Protein AF-S7MNP5-F1 (afdb_monomer_lite)

Structure (mmCIF, N/CA/C/O backbone):
data_AF-S7MNP5-F1
#
_entry.id   AF-S7MNP5-F1
#
loop_
_atom_site.group_PDB
_atom_site.id
_atom_site.type_symbol
_atom_site.label_atom_id
_atom_site.label_alt_id
_atom_site.label_comp_id
_atom_site.label_asym_id
_atom_site.label_entity_id
_atom_site.label_seq_id
_atom_site.pdbx_PDB_ins_code
_atom_site.Cartn_x
_atom_site.Cartn_y
_atom_site.Cartn_z
_atom_site.occupancy
_atom_site.B_iso_or_equiv
_atom_site.auth_seq_id
_atom_site.auth_comp_id
_atom_site.auth_asym_id
_atom_site.auth_atom_id
_atom_site.pdbx_PDB_model_num
ATOM 1 N N . MET A 1 1 ? -26.711 28.016 53.335 1.00 65.31 1 MET A N 1
ATOM 2 C CA . MET A 1 1 ? -25.708 26.925 53.404 1.00 65.31 1 MET A CA 1
ATOM 3 C C . MET A 1 1 ? -26.163 25.600 52.762 1.00 65.31 1 MET A C 1
ATOM 5 O O . MET A 1 1 ? -25.432 24.627 52.851 1.00 65.31 1 MET A O 1
ATOM 9 N N . ALA A 1 2 ? -27.302 25.543 52.051 1.00 66.25 2 ALA A N 1
ATOM 10 C CA . ALA A 1 2 ? -27.794 24.305 51.418 1.00 66.25 2 ALA A CA 1
ATOM 11 C C . ALA A 1 2 ? -27.414 24.142 49.927 1.00 66.25 2 ALA A C 1
ATOM 13 O O . ALA A 1 2 ? -27.621 23.081 49.350 1.00 66.25 2 ALA A O 1
ATOM 14 N N . LEU A 1 3 ? -26.839 25.176 49.298 1.00 70.88 3 LEU A N 1
ATOM 15 C CA . LEU A 1 3 ? -26.526 25.177 47.862 1.00 70.88 3 LEU A CA 1
ATOM 16 C C . LEU A 1 3 ? -25.393 24.199 47.507 1.00 70.88 3 LEU A C 1
ATOM 18 O O . LEU A 1 3 ? -25.454 23.498 46.504 1.00 70.88 3 LEU A O 1
ATOM 22 N N . PHE A 1 4 ? -24.370 24.135 48.360 1.00 73.25 4 PHE A N 1
ATOM 23 C CA . PHE A 1 4 ? -23.199 23.283 48.166 1.00 73.25 4 PHE A CA 1
ATOM 24 C C . PHE A 1 4 ? -23.525 21.780 48.251 1.00 73.25 4 PHE A C 1
ATOM 26 O O . PHE A 1 4 ? -23.169 21.052 47.325 1.00 73.25 4 PHE A O 1
ATOM 33 N N . PRO A 1 5 ? -24.260 21.289 49.274 1.00 76.81 5 PRO A N 1
ATOM 34 C CA . PRO A 1 5 ? -24.683 19.891 49.289 1.00 76.81 5 PRO A CA 1
ATOM 35 C C . PRO A 1 5 ? -25.654 19.562 48.146 1.00 76.81 5 PRO A C 1
ATOM 37 O O . PRO A 1 5 ? -25.537 18.492 47.558 1.00 76.81 5 PRO A O 1
ATOM 40 N N . ALA A 1 6 ? -26.547 20.481 47.756 1.00 78.56 6 ALA A N 1
ATOM 41 C CA . ALA A 1 6 ? -27.442 20.269 46.614 1.00 78.56 6 ALA A CA 1
ATOM 42 C C . ALA A 1 6 ? -26.682 20.106 45.281 1.00 78.56 6 ALA A C 1
ATOM 44 O O . ALA A 1 6 ? -27.023 19.236 44.481 1.00 78.56 6 ALA A O 1
ATOM 45 N N . LEU A 1 7 ? -25.616 20.885 45.064 1.00 78.62 7 LEU A N 1
ATOM 46 C CA . LEU A 1 7 ? -24.741 20.756 43.893 1.00 78.62 7 LEU A CA 1
ATOM 47 C C . LEU A 1 7 ? -23.966 19.429 43.881 1.00 78.62 7 LEU A C 1
ATOM 49 O O . LEU A 1 7 ? -23.827 18.819 42.822 1.00 78.62 7 LEU A O 1
ATOM 53 N N . LEU A 1 8 ? -23.506 18.950 45.042 1.00 78.50 8 LEU A N 1
ATOM 54 C CA . LEU A 1 8 ? -22.832 17.650 45.154 1.00 78.50 8 LEU A CA 1
ATOM 55 C C . LEU A 1 8 ? -23.780 16.483 44.848 1.00 78.50 8 LEU A C 1
ATOM 57 O O . LEU A 1 8 ? -23.402 15.564 44.122 1.00 78.50 8 LEU A O 1
ATOM 61 N N . PHE A 1 9 ? -25.022 16.540 45.338 1.00 79.38 9 PHE A N 1
ATOM 62 C CA . PHE A 1 9 ? -26.048 15.549 45.005 1.00 79.38 9 PHE A CA 1
ATOM 63 C C . PHE A 1 9 ? -26.391 15.560 43.513 1.00 79.38 9 PHE A C 1
ATOM 65 O O . PHE A 1 9 ? -26.474 14.499 42.899 1.00 79.38 9 PHE A O 1
ATOM 72 N N . LEU A 1 10 ? -26.522 16.742 42.904 1.00 77.38 10 LEU A N 1
ATOM 73 C CA . LEU A 1 10 ? -26.792 16.865 41.472 1.00 77.38 10 LEU A CA 1
ATOM 74 C C . LEU A 1 10 ? -25.651 16.276 40.625 1.00 77.38 10 LEU A C 1
ATOM 76 O O . LEU A 1 10 ? -25.909 15.539 39.677 1.00 77.38 10 LEU A O 1
ATOM 80 N N . ALA A 1 11 ? -24.392 16.532 40.993 1.00 76.50 11 ALA A N 1
ATOM 81 C CA . ALA A 1 11 ? -23.234 15.956 40.311 1.00 76.50 11 ALA A CA 1
ATOM 82 C C . ALA A 1 11 ? -23.189 14.422 40.440 1.00 76.50 11 ALA A C 1
ATOM 84 O O . ALA A 1 11 ? -22.979 13.734 39.443 1.00 76.50 11 ALA A O 1
ATOM 85 N N . ALA A 1 12 ? -23.448 13.877 41.633 1.00 77.56 12 ALA A N 1
ATOM 86 C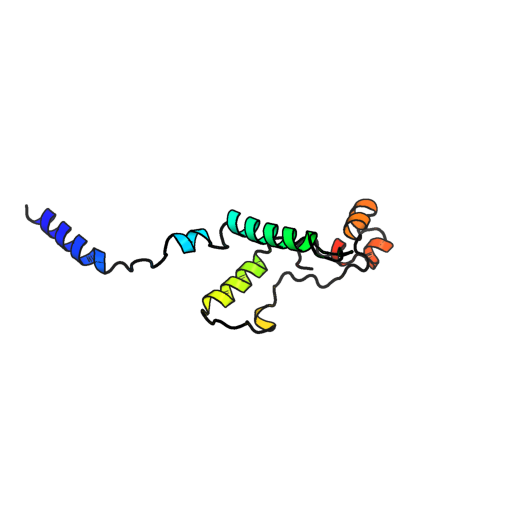 CA . ALA A 1 12 ? -23.487 12.431 41.869 1.00 77.56 12 ALA A CA 1
ATOM 87 C C . ALA A 1 12 ? -24.604 11.725 41.084 1.00 77.56 12 ALA A C 1
ATOM 89 O O . ALA A 1 12 ? -24.404 10.611 40.606 1.00 77.56 12 ALA A O 1
ATOM 90 N N . VAL A 1 13 ? -25.755 12.384 40.911 1.00 79.12 13 VAL A N 1
ATOM 91 C CA . VAL A 1 13 ? -26.878 11.867 40.115 1.00 79.12 13 VAL A CA 1
ATOM 92 C C . VAL A 1 13 ? -26.595 11.953 38.615 1.00 79.12 13 VAL A C 1
ATOM 94 O O . VAL A 1 13 ? -27.013 11.064 37.887 1.00 79.12 13 VAL A O 1
ATOM 97 N N . LEU A 1 14 ? -25.862 12.968 38.143 1.00 71.25 14 LEU A N 1
ATOM 98 C CA . LEU A 1 14 ? -25.521 13.129 36.723 1.00 71.25 14 LEU A CA 1
ATOM 99 C C . LEU A 1 14 ? -24.350 12.241 36.265 1.00 71.25 14 LEU A C 1
ATOM 101 O O . LEU A 1 14 ? -24.330 11.823 35.109 1.00 71.25 14 LEU A O 1
ATOM 105 N N . LEU A 1 15 ? -23.405 11.908 37.153 1.00 64.12 15 LEU A N 1
ATOM 106 C CA . LEU A 1 15 ? -22.251 11.041 36.864 1.00 64.12 15 LEU A CA 1
ATOM 107 C C . LEU A 1 15 ? -22.591 9.685 36.191 1.00 64.12 15 LEU A C 1
ATOM 109 O O . LEU A 1 15 ? -21.908 9.335 35.228 1.00 64.12 15 LEU A O 1
ATOM 113 N N . PRO A 1 16 ? -23.622 8.925 36.614 1.00 64.75 16 PRO A N 1
ATOM 114 C CA . PRO A 1 16 ? -23.996 7.660 35.970 1.00 64.75 16 PRO A CA 1
ATOM 115 C C . PRO A 1 16 ? -24.732 7.809 34.627 1.00 64.75 16 PRO A C 1
ATOM 117 O O . PRO A 1 16 ? -24.870 6.817 33.915 1.00 64.75 16 PRO A O 1
ATOM 120 N N . PHE A 1 17 ? -25.196 9.011 34.254 1.00 64.12 17 PHE A N 1
ATOM 121 C CA . PHE A 1 17 ? -25.810 9.262 32.940 1.00 64.12 17 PHE A CA 1
ATOM 122 C C . PHE A 1 17 ? -24.792 9.644 31.863 1.00 64.12 17 PHE A C 1
ATOM 124 O O . PHE A 1 17 ? -25.147 9.706 30.684 1.00 64.12 17 PHE A O 1
ATOM 131 N N . PHE A 1 18 ? -23.527 9.875 32.228 1.00 62.59 18 PHE A N 1
ATOM 132 C CA . PHE A 1 18 ? -22.479 9.964 31.224 1.00 62.59 18 PHE A CA 1
ATOM 133 C C . PHE A 1 18 ? -22.234 8.560 30.671 1.00 62.59 18 PHE A C 1
ATOM 135 O O . PHE A 1 18 ? -21.916 7.653 31.444 1.00 62.59 18 PHE A O 1
ATOM 142 N N . PRO A 1 19 ? -22.365 8.347 29.351 1.00 58.44 19 PRO A N 1
ATOM 143 C CA . PRO A 1 19 ? -21.998 7.074 28.766 1.00 58.44 19 PRO A CA 1
ATOM 144 C C . PRO A 1 19 ? -20.532 6.823 29.114 1.00 58.44 19 PRO A C 1
ATOM 146 O O . PRO A 1 19 ? -19.652 7.586 28.709 1.00 58.44 19 PRO A O 1
ATOM 149 N N . ALA A 1 20 ? -20.268 5.771 29.893 1.00 55.06 20 ALA A N 1
ATOM 150 C CA . ALA A 1 20 ? -18.920 5.262 30.057 1.00 55.06 20 ALA A CA 1
ATOM 151 C C . ALA A 1 20 ? -18.417 4.955 28.646 1.00 55.06 20 ALA A C 1
ATOM 153 O O . ALA A 1 20 ? -18.894 4.028 27.989 1.00 55.06 20 ALA A O 1
ATOM 154 N N . ASN A 1 21 ? -17.522 5.799 28.140 1.00 59.41 21 ASN A N 1
ATOM 155 C CA . ASN A 1 21 ? -16.951 5.623 26.823 1.00 59.41 21 ASN A CA 1
ATOM 156 C C . ASN A 1 21 ? -16.173 4.301 26.883 1.00 59.41 21 ASN A C 1
ATOM 158 O O . ASN A 1 21 ? -15.116 4.231 27.505 1.00 59.41 21 ASN A O 1
ATOM 162 N N . GLY A 1 22 ? -16.735 3.226 26.322 1.00 55.97 22 GLY A N 1
ATOM 163 C CA . GLY A 1 22 ? -16.240 1.845 26.427 1.00 55.97 22 GLY A CA 1
ATOM 164 C C . GLY A 1 22 ? -14.888 1.594 25.745 1.00 55.97 22 GLY A C 1
ATOM 165 O O . GLY A 1 22 ? -14.557 0.458 25.405 1.00 55.97 22 GLY A O 1
ATOM 166 N N . GLN A 1 23 ? -14.101 2.645 25.514 1.00 55.12 23 GLN A N 1
ATOM 167 C CA . GLN A 1 23 ? -12.741 2.586 25.011 1.00 55.12 23 GLN A CA 1
ATOM 168 C C . GLN A 1 23 ? -11.830 2.012 26.091 1.00 55.12 23 GLN A C 1
ATOM 170 O O . GLN A 1 23 ? -11.209 2.722 26.878 1.00 55.12 23 GLN A O 1
ATOM 175 N N . LYS A 1 24 ? -11.715 0.683 26.095 1.00 59.22 24 LYS A N 1
ATOM 176 C CA . LYS A 1 24 ? -10.604 0.005 26.759 1.00 59.22 24 LYS A CA 1
ATOM 177 C C . LYS A 1 24 ? -9.294 0.639 26.251 1.00 59.22 24 LYS A C 1
ATOM 179 O O . LYS A 1 24 ? -9.049 0.589 25.042 1.00 59.22 24 LYS A O 1
ATOM 184 N N . PRO A 1 25 ? -8.442 1.201 27.127 1.00 64.31 25 PRO A N 1
ATOM 185 C CA . PRO A 1 25 ? -7.262 1.974 26.723 1.00 64.31 25 PRO A CA 1
ATOM 186 C C . PRO A 1 25 ? -6.297 1.190 25.816 1.00 64.31 25 PRO A C 1
ATOM 188 O O . PRO A 1 25 ? -5.666 1.771 24.935 1.00 64.31 25 PRO A O 1
ATOM 191 N N . GLY A 1 26 ? -6.259 -0.143 25.941 1.00 74.75 26 GLY A N 1
ATOM 192 C CA . GLY A 1 26 ? -5.477 -1.013 25.056 1.00 74.75 26 GLY A CA 1
ATOM 193 C C . GLY A 1 26 ? -5.920 -0.994 23.585 1.00 74.75 26 GLY A C 1
ATOM 194 O O . GLY A 1 26 ? -5.077 -1.058 22.697 1.00 74.75 26 GLY A O 1
ATOM 195 N N . PHE A 1 27 ? -7.217 -0.841 23.294 1.00 79.19 27 PHE A N 1
ATOM 196 C CA . PHE A 1 27 ? -7.701 -0.779 21.907 1.00 79.19 27 PHE A CA 1
ATOM 197 C C . PHE A 1 27 ? -7.397 0.566 21.249 1.00 79.19 27 PHE A C 1
ATOM 199 O O . PHE A 1 27 ? -7.066 0.607 20.066 1.00 79.19 27 PHE A O 1
ATOM 206 N N . ALA A 1 28 ? -7.445 1.661 22.013 1.00 84.75 28 ALA A N 1
ATOM 207 C CA . ALA A 1 28 ? -7.060 2.979 21.514 1.00 84.75 28 ALA A CA 1
ATOM 208 C C . ALA A 1 28 ? -5.572 3.024 21.124 1.00 84.75 28 ALA A C 1
ATOM 210 O O . ALA A 1 28 ? -5.204 3.669 20.141 1.00 84.75 28 ALA A O 1
ATOM 211 N N . ALA A 1 29 ? -4.718 2.289 21.847 1.00 90.50 29 ALA A N 1
ATOM 212 C CA . ALA A 1 29 ? -3.300 2.192 21.523 1.00 90.50 29 ALA A CA 1
ATOM 213 C C . ALA A 1 29 ? -3.044 1.557 20.144 1.00 90.50 29 ALA A C 1
ATOM 215 O O . ALA A 1 29 ? -2.141 2.012 19.446 1.00 90.50 29 ALA A O 1
ATOM 216 N N . MET A 1 30 ? -3.872 0.586 19.741 1.00 91.44 30 MET A N 1
ATOM 217 C CA . MET A 1 30 ? -3.800 -0.132 18.457 1.00 91.44 30 MET A CA 1
ATOM 218 C C . MET A 1 30 ? -4.556 0.562 17.311 1.00 91.44 30 MET A C 1
ATOM 220 O O . MET A 1 30 ? -4.719 -0.010 16.233 1.00 91.44 30 MET A O 1
ATOM 224 N N . ALA A 1 31 ? -5.054 1.784 17.515 1.00 93.75 31 ALA A N 1
ATOM 225 C CA . ALA A 1 31 ? -5.810 2.489 16.490 1.00 93.75 31 ALA A CA 1
ATOM 226 C C . ALA A 1 31 ? -4.937 2.780 15.256 1.00 93.75 31 ALA A C 1
ATOM 228 O O . ALA A 1 31 ? -3.936 3.493 15.332 1.00 93.75 31 ALA A O 1
ATOM 229 N N . THR A 1 32 ? -5.373 2.313 14.086 1.00 95.69 32 THR A N 1
ATOM 230 C CA . THR A 1 32 ? -4.677 2.510 12.799 1.00 95.69 32 THR A CA 1
ATOM 231 C C . THR A 1 32 ? -4.689 3.962 12.305 1.00 95.69 32 THR A C 1
ATOM 233 O O . THR A 1 32 ? -4.049 4.290 11.307 1.00 95.69 32 THR A O 1
ATOM 236 N N . GLY A 1 33 ? -5.372 4.867 13.015 1.00 94.31 33 GLY A N 1
ATOM 237 C CA . GLY A 1 33 ? -5.241 6.315 12.835 1.00 94.31 33 GLY A CA 1
ATOM 238 C C . GLY A 1 33 ? -3.900 6.880 13.324 1.00 94.31 33 GLY A C 1
ATOM 239 O O . GLY A 1 33 ? -3.511 7.967 12.901 1.00 94.31 33 GLY A O 1
ATOM 240 N N . ARG A 1 34 ? -3.175 6.155 14.186 1.00 96.00 34 ARG A N 1
ATOM 241 C CA . ARG A 1 34 ? -1.879 6.576 14.733 1.00 96.00 34 ARG A CA 1
ATOM 242 C C . ARG A 1 34 ? -0.740 6.273 13.767 1.00 96.00 34 ARG A C 1
ATOM 244 O O . ARG A 1 34 ? -0.623 5.148 13.288 1.00 96.00 34 ARG A O 1
ATOM 251 N N . ARG A 1 35 ? 0.152 7.241 13.532 1.00 96.50 35 ARG A N 1
ATOM 252 C CA . ARG A 1 35 ? 1.284 7.080 12.596 1.00 96.50 35 ARG A CA 1
ATOM 253 C C . ARG A 1 35 ? 2.240 5.967 13.012 1.00 96.50 35 ARG A C 1
ATOM 255 O O . ARG A 1 35 ? 2.777 5.274 12.149 1.00 96.50 35 ARG A O 1
ATOM 262 N N . GLU A 1 36 ? 2.425 5.784 14.315 1.00 96.75 36 GLU A N 1
ATOM 263 C CA . GLU A 1 36 ? 3.246 4.704 14.871 1.00 96.75 36 GLU A CA 1
ATOM 264 C C . GLU A 1 36 ? 2.717 3.332 14.424 1.00 96.75 36 GLU A C 1
ATOM 266 O O . GLU A 1 36 ? 3.458 2.547 13.839 1.00 96.75 36 GLU A O 1
ATOM 271 N N . VAL A 1 37 ? 1.409 3.100 14.583 1.00 97.38 37 VAL A N 1
ATOM 272 C CA . VAL A 1 37 ? 0.734 1.850 14.195 1.00 97.38 37 VAL A CA 1
ATOM 273 C C . VAL A 1 37 ? 0.757 1.656 12.676 1.00 97.38 37 VAL A C 1
ATOM 275 O O . VAL A 1 37 ? 1.023 0.561 12.188 1.00 97.38 37 VAL A O 1
ATOM 278 N N . GLN A 1 38 ? 0.533 2.720 11.900 1.00 98.12 38 GLN A N 1
ATOM 279 C CA . GLN A 1 38 ? 0.626 2.671 10.432 1.00 98.12 38 GLN A CA 1
ATOM 280 C C . GLN A 1 38 ? 2.016 2.223 9.970 1.00 98.12 38 GLN A C 1
ATOM 282 O O . GLN A 1 38 ? 2.147 1.384 9.074 1.00 98.12 38 GLN A O 1
ATOM 287 N N . SER A 1 39 ? 3.052 2.775 10.604 1.00 97.62 39 SER A N 1
ATOM 288 C CA . SER A 1 39 ? 4.447 2.456 10.310 1.00 97.62 39 SER A CA 1
ATOM 289 C C . SER A 1 39 ? 4.778 1.024 10.710 1.00 97.62 39 SER A C 1
ATOM 291 O O . SER A 1 39 ? 5.395 0.308 9.929 1.00 97.62 39 SER A O 1
ATOM 293 N N . GLU A 1 40 ? 4.328 0.584 11.885 1.00 97.94 40 GLU A N 1
ATOM 294 C CA . GLU A 1 40 ? 4.494 -0.790 12.358 1.00 97.94 40 GLU A CA 1
ATOM 295 C C . GLU A 1 40 ? 3.889 -1.798 11.373 1.00 97.94 40 GLU A C 1
ATOM 297 O O . GLU A 1 40 ? 4.583 -2.713 10.925 1.00 97.94 40 GLU A O 1
ATOM 302 N N . ILE A 1 41 ? 2.641 -1.574 10.947 1.00 98.12 41 ILE A N 1
ATOM 303 C CA . ILE A 1 41 ? 1.949 -2.424 9.972 1.00 98.12 41 ILE A CA 1
ATOM 304 C C . ILE A 1 41 ? 2.759 -2.512 8.675 1.00 98.12 41 ILE A C 1
ATOM 306 O O . ILE A 1 41 ? 3.096 -3.610 8.230 1.00 98.12 41 ILE A O 1
ATOM 310 N N . VAL A 1 42 ? 3.095 -1.375 8.061 1.00 98.00 42 VAL A N 1
ATOM 311 C CA . VAL A 1 42 ? 3.805 -1.352 6.770 1.00 98.00 42 VAL A CA 1
ATOM 312 C C . VAL A 1 42 ? 5.200 -1.965 6.883 1.00 98.00 42 VAL A C 1
ATOM 314 O O . VAL A 1 42 ? 5.622 -2.705 5.991 1.00 98.00 42 VAL A O 1
ATOM 317 N N . ASN A 1 43 ? 5.918 -1.694 7.973 1.00 98.19 43 ASN A N 1
ATOM 318 C CA . ASN A 1 43 ? 7.249 -2.244 8.199 1.00 98.19 43 ASN A CA 1
ATOM 319 C C . ASN A 1 43 ? 7.196 -3.759 8.370 1.00 98.19 43 ASN A C 1
ATOM 321 O O . ASN A 1 43 ? 7.972 -4.452 7.714 1.00 98.19 43 ASN A O 1
ATOM 325 N N . LYS A 1 44 ? 6.242 -4.283 9.152 1.00 98.50 44 LYS A N 1
ATOM 326 C CA . LYS A 1 44 ? 6.090 -5.729 9.337 1.00 98.50 44 LYS A CA 1
ATOM 327 C C . LYS A 1 44 ? 5.746 -6.440 8.030 1.00 98.50 44 LYS A C 1
ATOM 329 O O . LYS A 1 44 ? 6.341 -7.468 7.715 1.00 98.50 44 LYS A O 1
ATOM 334 N N . HIS A 1 45 ? 4.854 -5.870 7.220 1.00 98.19 45 HIS A N 1
ATOM 335 C CA . HIS A 1 45 ? 4.550 -6.421 5.896 1.00 98.19 45 HIS A CA 1
ATOM 336 C C . HIS A 1 45 ? 5.789 -6.436 4.993 1.00 98.19 45 HIS A C 1
ATOM 338 O O . HIS A 1 45 ? 6.080 -7.446 4.356 1.00 98.19 45 HIS A O 1
ATOM 344 N N . ASN A 1 46 ? 6.549 -5.339 4.947 1.00 98.00 46 ASN A N 1
ATOM 345 C CA . ASN A 1 46 ? 7.766 -5.261 4.138 1.00 98.00 46 ASN A CA 1
ATOM 346 C C . ASN A 1 46 ? 8.883 -6.196 4.639 1.00 98.00 46 ASN A C 1
ATOM 348 O O . ASN A 1 46 ? 9.644 -6.711 3.822 1.00 98.00 46 ASN A O 1
ATOM 352 N N . GLU A 1 47 ? 8.973 -6.445 5.948 1.00 98.25 47 GLU A N 1
ATOM 353 C CA . GLU A 1 47 ? 9.887 -7.421 6.556 1.00 98.25 47 GLU A CA 1
ATOM 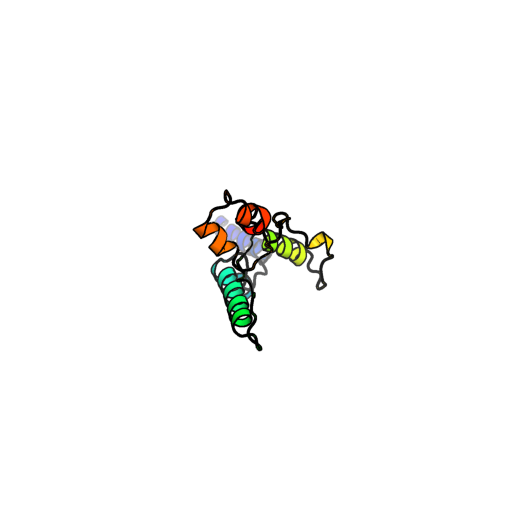354 C C . GLU A 1 47 ? 9.578 -8.854 6.105 1.00 98.25 47 GLU A C 1
ATOM 356 O O . GLU A 1 47 ? 10.490 -9.598 5.759 1.00 98.25 47 GLU A O 1
ATOM 361 N N . VAL A 1 48 ? 8.300 -9.230 6.045 1.00 98.12 48 VAL A N 1
ATOM 362 C CA . VAL A 1 48 ? 7.897 -10.543 5.519 1.00 98.12 48 VAL A CA 1
ATOM 363 C C . VAL A 1 48 ? 8.115 -10.611 4.005 1.00 98.12 48 VAL A C 1
ATOM 365 O O . VAL A 1 48 ? 8.651 -11.586 3.490 1.00 98.12 48 VAL A O 1
ATOM 368 N N . ARG A 1 49 ? 7.768 -9.550 3.266 1.00 97.62 49 ARG A N 1
ATOM 369 C CA . ARG A 1 49 ? 7.942 -9.499 1.802 1.00 97.62 49 ARG A CA 1
ATOM 370 C C . ARG A 1 49 ? 9.400 -9.642 1.365 1.00 97.62 49 ARG A C 1
ATOM 372 O O . ARG A 1 49 ? 9.651 -10.237 0.322 1.00 97.62 49 ARG A O 1
ATOM 379 N N . ARG A 1 50 ? 10.356 -9.112 2.137 1.00 97.25 50 ARG A N 1
ATOM 380 C CA . ARG A 1 50 ? 11.797 -9.234 1.838 1.00 97.25 50 ARG A CA 1
ATOM 381 C C . ARG A 1 50 ? 12.400 -10.586 2.232 1.00 97.25 50 ARG A C 1
ATOM 383 O O . ARG A 1 50 ? 13.518 -10.857 1.812 1.00 97.25 50 ARG A O 1
ATOM 390 N N . SER A 1 51 ? 11.717 -11.385 3.053 1.00 97.38 51 SER A N 1
ATOM 391 C CA . SER A 1 51 ? 12.229 -12.653 3.596 1.00 97.38 51 SER A CA 1
ATOM 392 C C . SER A 1 51 ? 11.577 -13.894 2.982 1.00 97.38 51 SER A C 1
ATOM 394 O O . SER A 1 51 ? 11.803 -15.007 3.452 1.00 97.38 51 SER A O 1
ATOM 396 N N . VAL A 1 52 ? 10.783 -13.722 1.920 1.00 97.94 52 VAL A N 1
ATOM 397 C CA . VAL A 1 52 ? 10.163 -14.836 1.193 1.00 97.94 52 VAL A CA 1
ATOM 398 C C . VAL A 1 52 ? 11.213 -15.789 0.611 1.00 97.94 52 VAL A C 1
ATOM 400 O O . VAL A 1 52 ? 12.281 -15.363 0.166 1.00 97.94 52 VAL A O 1
ATOM 403 N N . SER A 1 53 ? 10.884 -17.083 0.590 1.00 96.69 53 SER A N 1
ATOM 404 C CA . SER A 1 53 ? 11.708 -18.139 -0.002 1.00 96.69 53 SER A CA 1
ATOM 405 C C . SER A 1 53 ? 10.880 -18.945 -1.014 1.00 96.69 53 SER A C 1
ATOM 407 O O . SER A 1 53 ? 9.809 -19.431 -0.641 1.00 96.69 53 SER A O 1
ATOM 409 N N . PRO A 1 54 ? 11.335 -19.091 -2.274 1.00 96.44 54 PRO A N 1
ATOM 410 C CA . PRO A 1 54 ? 12.565 -18.517 -2.835 1.00 96.44 54 PRO A CA 1
ATOM 411 C C . PRO A 1 54 ? 12.507 -16.976 -2.957 1.00 96.44 54 PRO A C 1
ATOM 413 O O . PRO A 1 54 ? 11.413 -16.405 -2.932 1.00 96.44 54 PRO A O 1
ATOM 416 N N . PRO A 1 55 ? 13.658 -16.284 -3.113 1.00 96.50 55 PRO A N 1
ATOM 417 C CA . PRO A 1 55 ? 13.680 -14.832 -3.269 1.00 96.50 55 PRO A CA 1
ATOM 418 C C . PRO A 1 55 ? 12.861 -14.370 -4.477 1.00 96.50 55 PRO A C 1
ATOM 420 O O . PRO A 1 55 ? 13.029 -14.856 -5.598 1.00 96.50 55 PRO A O 1
ATOM 423 N N . ALA A 1 56 ? 11.988 -13.390 -4.258 1.00 94.81 56 ALA A N 1
ATOM 424 C CA . ALA A 1 56 ? 11.181 -12.803 -5.317 1.00 94.81 56 ALA A CA 1
ATOM 425 C C . ALA A 1 56 ? 11.998 -11.817 -6.170 1.00 94.81 56 ALA A C 1
ATOM 427 O O . ALA A 1 56 ? 12.780 -11.026 -5.649 1.00 94.81 56 ALA A O 1
ATOM 428 N N . ARG A 1 57 ? 11.773 -11.822 -7.490 1.00 90.56 57 ARG A N 1
ATOM 429 C CA . ARG A 1 57 ? 12.485 -10.942 -8.439 1.00 90.56 57 ARG A CA 1
ATOM 430 C C . ARG A 1 57 ? 11.900 -9.529 -8.532 1.00 90.56 57 ARG A C 1
ATOM 432 O O . ARG A 1 57 ? 12.616 -8.598 -8.874 1.00 90.56 57 ARG A O 1
ATOM 439 N N . ASN A 1 58 ? 10.607 -9.368 -8.250 1.00 86.69 58 ASN A N 1
ATOM 440 C CA . ASN A 1 58 ? 9.845 -8.133 -8.477 1.00 86.69 58 ASN A CA 1
ATOM 441 C C . ASN A 1 58 ? 8.899 -7.790 -7.308 1.00 86.69 58 ASN A C 1
ATOM 443 O O . ASN A 1 58 ? 7.829 -7.216 -7.504 1.00 86.69 58 ASN A O 1
ATOM 447 N N . MET A 1 59 ? 9.272 -8.149 -6.076 1.00 91.00 59 MET A N 1
ATOM 448 C CA . MET A 1 59 ? 8.446 -7.863 -4.902 1.00 91.00 59 MET A CA 1
ATOM 449 C C . MET A 1 59 ? 8.432 -6.363 -4.587 1.00 91.00 59 MET A C 1
ATOM 451 O O . MET A 1 59 ? 9.421 -5.785 -4.143 1.00 91.00 59 MET A O 1
ATOM 455 N N . LEU A 1 60 ? 7.275 -5.737 -4.782 1.00 88.50 60 LEU A N 1
ATOM 456 C CA . LEU A 1 60 ? 7.071 -4.308 -4.555 1.00 88.50 60 LEU A CA 1
ATOM 457 C C . LEU A 1 60 ? 7.196 -3.916 -3.074 1.00 88.50 60 LEU A C 1
ATOM 459 O O . LEU A 1 60 ? 6.807 -4.677 -2.187 1.00 88.50 60 LEU A O 1
ATOM 463 N N . LYS A 1 61 ? 7.681 -2.708 -2.778 1.00 90.38 61 LYS A N 1
ATOM 464 C CA . LYS A 1 61 ? 7.687 -2.180 -1.404 1.00 90.38 61 LYS A CA 1
ATOM 465 C C . LYS A 1 61 ? 6.326 -1.561 -1.080 1.00 90.38 61 LYS A C 1
ATOM 467 O O . LYS A 1 61 ? 5.904 -0.628 -1.760 1.00 90.38 61 LYS A O 1
ATOM 472 N N . MET A 1 62 ? 5.668 -2.043 -0.028 1.00 93.75 62 MET A N 1
ATOM 473 C CA . MET A 1 62 ? 4.398 -1.489 0.447 1.00 93.75 62 MET A CA 1
ATOM 474 C C . MET A 1 62 ? 4.599 -0.122 1.103 1.00 93.75 62 MET A C 1
ATOM 476 O O . MET A 1 62 ? 5.621 0.132 1.746 1.00 93.75 62 MET A O 1
ATOM 480 N N . GLN A 1 63 ? 3.588 0.731 0.969 1.00 92.31 63 GLN A N 1
ATOM 481 C CA . GLN A 1 63 ? 3.477 2.029 1.630 1.00 92.31 63 GLN A CA 1
ATOM 482 C C . GLN A 1 63 ? 2.070 2.178 2.212 1.00 92.31 63 GLN A C 1
ATOM 484 O O . GLN A 1 63 ? 1.140 1.503 1.772 1.00 92.31 63 GLN A O 1
ATOM 489 N N . TRP A 1 64 ? 1.920 3.050 3.209 1.00 94.38 64 TRP A N 1
ATOM 490 C CA . TRP A 1 64 ? 0.608 3.349 3.771 1.00 94.38 64 TRP A CA 1
ATOM 491 C C . TRP A 1 64 ? -0.226 4.163 2.779 1.00 94.38 64 TRP A C 1
ATOM 493 O O . TRP A 1 64 ? 0.247 5.178 2.268 1.00 94.38 64 TRP A O 1
ATOM 503 N N . ASP A 1 65 ? -1.477 3.756 2.564 1.00 92.56 65 ASP A N 1
ATOM 504 C CA . ASP A 1 65 ? -2.439 4.499 1.754 1.00 92.56 65 ASP A CA 1
ATOM 505 C C . ASP A 1 65 ? -3.646 4.925 2.598 1.00 92.56 65 ASP A C 1
ATOM 507 O O . ASP A 1 65 ? -4.391 4.101 3.136 1.00 92.56 65 ASP A O 1
ATOM 511 N N . SER A 1 66 ? -3.855 6.237 2.719 1.00 92.19 66 SER A N 1
ATOM 512 C CA . SER A 1 66 ? -4.923 6.788 3.556 1.00 92.19 66 SER A CA 1
ATOM 513 C C . SER A 1 66 ? -6.324 6.551 2.986 1.00 92.19 66 SER A C 1
ATOM 515 O O . SER A 1 66 ? -7.281 6.453 3.756 1.00 92.19 66 SER A O 1
ATOM 517 N N . LYS A 1 67 ? -6.473 6.417 1.660 1.00 92.06 67 LYS A N 1
ATOM 518 C CA . LYS A 1 67 ? -7.769 6.149 1.020 1.00 92.06 67 LYS A CA 1
ATOM 519 C C . LYS A 1 67 ? -8.172 4.688 1.213 1.00 92.06 67 LYS A C 1
ATOM 521 O O . LYS A 1 67 ? -9.335 4.428 1.526 1.00 92.06 67 LYS A O 1
ATOM 526 N N . ALA A 1 68 ? -7.222 3.761 1.107 1.00 93.69 68 ALA A N 1
ATOM 527 C CA . ALA A 1 68 ? -7.411 2.352 1.432 1.00 93.69 68 ALA A CA 1
ATOM 528 C C . ALA A 1 68 ? -7.738 2.173 2.922 1.00 93.69 68 ALA A C 1
ATOM 530 O O . ALA A 1 68 ? -8.697 1.480 3.258 1.00 93.69 68 ALA A O 1
ATOM 531 N N . ALA A 1 69 ? -7.025 2.870 3.816 1.00 95.44 69 ALA A N 1
ATOM 532 C CA . ALA A 1 69 ? -7.315 2.852 5.250 1.00 95.44 69 ALA A CA 1
ATOM 533 C C . ALA A 1 69 ? -8.731 3.361 5.567 1.00 95.44 69 ALA A C 1
ATOM 535 O O . ALA A 1 69 ? -9.480 2.707 6.291 1.00 95.44 69 ALA A O 1
ATOM 536 N N . ALA A 1 70 ? -9.142 4.487 4.972 1.00 94.88 70 ALA A N 1
ATOM 537 C CA . ALA A 1 70 ? -10.501 5.004 5.126 1.00 94.88 70 ALA A CA 1
ATOM 538 C C . ALA A 1 70 ? -11.553 4.024 4.579 1.00 94.88 70 ALA A C 1
ATOM 540 O O . ALA A 1 70 ? -12.621 3.863 5.169 1.00 94.88 70 ALA A O 1
ATOM 541 N N . ASN A 1 71 ? -11.261 3.341 3.468 1.00 95.50 71 ASN A N 1
ATOM 542 C CA . ASN A 1 71 ? -12.144 2.319 2.918 1.00 95.50 71 ASN A CA 1
ATOM 543 C C . ASN A 1 71 ? -12.287 1.106 3.843 1.00 95.50 71 ASN A C 1
ATOM 545 O O . ASN A 1 71 ? -13.414 0.667 4.076 1.00 95.50 71 ASN A O 1
ATOM 549 N N . ALA A 1 72 ? -11.182 0.622 4.411 1.00 96.69 72 ALA A N 1
ATOM 550 C CA . ALA A 1 72 ? -11.184 -0.452 5.396 1.00 96.69 72 ALA A CA 1
ATOM 551 C C . ALA A 1 72 ? -11.952 -0.052 6.665 1.00 96.69 72 ALA A C 1
ATOM 553 O O . ALA A 1 72 ? -12.775 -0.830 7.146 1.00 96.69 72 ALA A O 1
ATOM 554 N N . GLN A 1 73 ? -11.773 1.181 7.156 1.00 96.75 73 GLN A N 1
ATOM 555 C CA . GLN A 1 73 ? -12.510 1.690 8.315 1.00 96.75 73 GLN A CA 1
ATOM 556 C C . GLN A 1 73 ? -14.023 1.741 8.055 1.00 96.75 73 GLN A C 1
ATOM 558 O O . GLN A 1 73 ? -14.799 1.346 8.922 1.00 96.75 73 GLN A O 1
ATOM 563 N N . ARG A 1 74 ? -14.463 2.155 6.853 1.00 96.50 74 ARG A N 1
ATOM 564 C CA . ARG A 1 74 ? -15.892 2.125 6.480 1.00 96.50 74 ARG A CA 1
ATOM 565 C C . ARG A 1 74 ? -16.483 0.719 6.565 1.00 96.50 74 ARG A C 1
ATOM 567 O O . ARG A 1 74 ? -17.628 0.580 6.983 1.00 96.50 74 ARG A O 1
ATOM 574 N N . TRP A 1 75 ? -15.730 -0.310 6.172 1.00 97.62 75 TRP A N 1
ATOM 575 C CA . TRP A 1 75 ? -16.175 -1.697 6.310 1.00 97.62 75 TRP A CA 1
ATOM 576 C C . TRP A 1 75 ? -16.176 -2.152 7.772 1.00 97.62 75 TRP A C 1
ATOM 578 O O . TRP A 1 75 ? -17.182 -2.677 8.242 1.00 97.62 75 TRP A O 1
ATOM 588 N N . ALA A 1 76 ? -15.090 -1.895 8.506 1.00 97.00 76 ALA A N 1
ATOM 589 C CA . ALA A 1 76 ? -14.956 -2.270 9.912 1.00 97.00 76 ALA A CA 1
ATOM 590 C C . ALA A 1 76 ? -16.064 -1.660 10.789 1.00 97.00 76 ALA A C 1
ATOM 592 O O . ALA A 1 76 ? -16.609 -2.345 11.649 1.00 97.00 76 ALA A O 1
ATOM 593 N N . ASN A 1 77 ? -16.470 -0.417 10.508 1.00 96.25 77 ASN A N 1
ATOM 594 C CA . ASN A 1 77 ? -17.558 0.269 11.210 1.00 96.25 77 ASN A CA 1
ATOM 595 C C . ASN A 1 77 ? -18.936 -0.391 11.025 1.00 96.25 77 ASN A C 1
ATOM 597 O O . ASN A 1 77 ? -19.843 -0.098 11.797 1.00 96.25 77 ASN A O 1
ATOM 601 N N . LYS A 1 78 ? -19.115 -1.278 10.033 1.00 97.31 78 LYS A N 1
ATOM 602 C CA . LYS A 1 78 ? -20.347 -2.077 9.903 1.00 97.31 78 LYS A CA 1
ATOM 603 C C . LYS A 1 78 ? -20.424 -3.192 10.954 1.00 97.31 78 LYS A C 1
ATOM 605 O O . LYS A 1 78 ? -21.478 -3.801 11.093 1.00 97.31 78 LYS A O 1
ATOM 610 N N . CYS A 1 79 ? -19.320 -3.487 11.649 1.00 96.69 79 CYS A N 1
ATOM 611 C CA . CYS A 1 79 ? -19.214 -4.537 12.665 1.00 96.69 79 CYS A CA 1
ATOM 612 C C . CYS A 1 79 ? -19.651 -5.928 12.170 1.00 96.69 79 CYS A C 1
ATOM 614 O O . CYS A 1 79 ? -20.109 -6.758 12.951 1.00 96.69 79 CYS A O 1
ATOM 616 N N . VAL A 1 80 ? -19.497 -6.203 10.871 1.00 96.62 80 VAL A N 1
ATOM 617 C CA . VAL A 1 80 ? -19.799 -7.515 10.291 1.00 96.62 80 VAL A CA 1
ATOM 618 C C . VAL A 1 80 ? -18.501 -8.282 10.089 1.00 96.62 80 VAL A C 1
ATOM 620 O O . VAL A 1 80 ? -17.673 -7.901 9.262 1.00 96.62 80 VAL A O 1
ATOM 623 N N . LEU A 1 81 ? -18.340 -9.393 10.809 1.00 97.44 81 LEU A N 1
ATOM 624 C CA . LEU A 1 81 ? -17.169 -10.264 10.705 1.00 97.44 81 LEU A CA 1
ATOM 625 C C . LEU A 1 81 ? -17.248 -11.157 9.454 1.00 97.44 81 LEU A C 1
ATOM 627 O O . LEU A 1 81 ? -17.409 -12.370 9.529 1.00 97.44 81 LEU A O 1
ATOM 631 N N . LYS A 1 82 ? -17.181 -10.528 8.280 1.00 96.75 82 LYS A N 1
ATOM 632 C CA . LYS A 1 82 ? -17.091 -11.179 6.969 1.00 96.75 82 LYS A CA 1
ATOM 633 C C . LYS A 1 82 ? -16.275 -10.313 6.013 1.00 96.75 82 LYS A C 1
ATOM 635 O O . LYS A 1 82 ? -16.000 -9.146 6.298 1.00 96.75 82 LYS A O 1
ATOM 640 N N . HIS A 1 83 ? -15.907 -10.861 4.860 1.00 97.75 83 HIS A N 1
ATOM 641 C CA . HIS A 1 83 ? -15.296 -10.058 3.806 1.00 97.75 83 HIS A CA 1
ATOM 642 C C . HIS A 1 83 ? -16.308 -9.092 3.179 1.00 97.75 83 HIS A C 1
ATOM 644 O O . HIS A 1 83 ? -17.473 -9.433 2.966 1.00 97.75 83 HIS A O 1
ATOM 650 N N . SER A 1 84 ? -15.837 -7.891 2.852 1.00 96.94 84 SER A N 1
ATOM 651 C CA . SER A 1 84 ? -16.547 -6.956 1.982 1.00 96.94 84 SER A CA 1
ATOM 652 C C . SER A 1 84 ? -16.722 -7.525 0.571 1.00 96.94 84 SER A C 1
ATOM 654 O O . SER A 1 84 ? -15.999 -8.441 0.161 1.00 96.94 84 SER A O 1
ATOM 656 N N . SER A 1 85 ? -17.668 -6.976 -0.190 1.00 97.12 85 SER A N 1
ATOM 657 C CA . SER A 1 85 ? -17.764 -7.266 -1.623 1.00 97.12 85 SER A CA 1
ATOM 658 C C . SER A 1 85 ? -16.556 -6.692 -2.384 1.00 97.12 85 SER A C 1
ATOM 660 O O . SER A 1 85 ? -15.804 -5.874 -1.850 1.00 97.12 85 SER A O 1
ATOM 662 N N . SER A 1 86 ? -16.345 -7.106 -3.635 1.00 94.00 86 SER A N 1
ATOM 663 C CA . SER A 1 86 ? -15.326 -6.496 -4.506 1.00 94.00 86 SER A CA 1
ATOM 664 C C . SER A 1 86 ? -15.584 -5.005 -4.736 1.00 94.00 86 SER A C 1
ATOM 666 O O . SER A 1 86 ? -14.647 -4.212 -4.710 1.00 94.00 86 SER A O 1
ATOM 668 N N . GLU A 1 87 ? -16.851 -4.622 -4.896 1.00 92.69 87 GLU A N 1
ATOM 669 C CA . GLU A 1 87 ? -17.272 -3.235 -5.108 1.00 92.69 87 GLU A CA 1
ATOM 670 C C . GLU A 1 87 ? -16.951 -2.350 -3.901 1.00 92.69 87 GLU A C 1
ATOM 672 O O . GLU A 1 87 ? -16.412 -1.255 -4.050 1.00 92.69 87 GLU A O 1
ATOM 677 N N . ASP A 1 88 ? -17.163 -2.870 -2.691 1.00 92.88 88 ASP A N 1
ATOM 678 C CA . ASP A 1 88 ? -16.829 -2.180 -1.442 1.00 92.88 88 ASP A CA 1
ATOM 679 C C . ASP A 1 88 ? 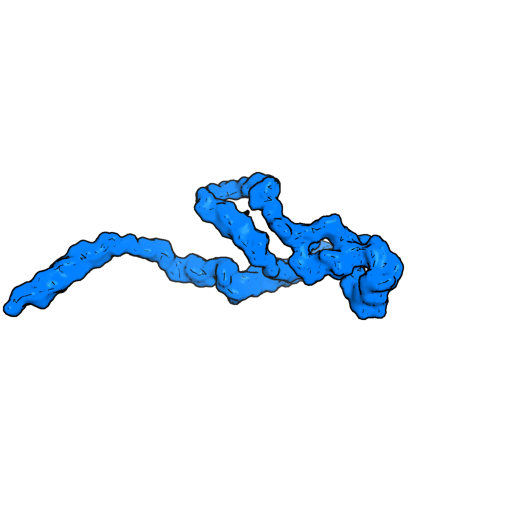-15.314 -1.994 -1.226 1.00 92.88 88 ASP A C 1
ATOM 681 O O . ASP A 1 88 ? -14.931 -1.235 -0.334 1.00 92.88 88 ASP A O 1
ATOM 685 N N . ARG A 1 89 ? -14.448 -2.690 -1.982 1.00 92.00 89 ARG A N 1
ATOM 686 C CA . ARG A 1 89 ? -12.975 -2.618 -1.867 1.00 92.00 89 ARG A CA 1
ATOM 687 C C . ARG A 1 89 ? -12.307 -1.721 -2.910 1.00 92.00 89 ARG A C 1
ATOM 689 O O . ARG A 1 89 ? -11.079 -1.649 -2.950 1.00 92.00 89 ARG A O 1
ATOM 696 N N . LYS A 1 90 ? -13.080 -1.049 -3.766 1.00 90.38 90 LYS A N 1
ATOM 697 C CA . LYS A 1 90 ? -12.529 -0.121 -4.760 1.00 90.38 90 LYS A CA 1
ATOM 698 C C . LYS A 1 90 ? -12.019 1.148 -4.076 1.00 90.38 90 LYS A C 1
ATOM 700 O O . LYS A 1 90 ? -12.754 1.828 -3.358 1.00 90.38 90 LYS A O 1
ATOM 705 N N . VAL A 1 91 ? -10.759 1.497 -4.336 1.00 88.44 91 VAL A N 1
ATOM 706 C CA . VAL A 1 91 ? -10.125 2.711 -3.807 1.00 88.44 91 VAL A CA 1
ATOM 707 C C . VAL A 1 91 ? -9.939 3.728 -4.934 1.00 88.44 91 VAL A C 1
ATOM 709 O O . VAL A 1 91 ? -9.421 3.412 -6.001 1.00 88.44 91 VAL A O 1
ATOM 712 N N . ALA A 1 92 ? -10.343 4.977 -4.695 1.00 79.31 92 ALA A N 1
ATOM 713 C CA . ALA A 1 92 ? -10.401 6.040 -5.707 1.00 79.31 92 ALA A CA 1
ATOM 714 C C . ALA A 1 92 ? -9.032 6.557 -6.212 1.00 79.31 92 ALA A C 1
ATOM 716 O O . ALA A 1 92 ? -8.970 7.569 -6.905 1.00 79.31 92 ALA A O 1
ATOM 717 N N . ASN A 1 93 ? -7.917 5.943 -5.823 1.00 78.94 93 ASN A N 1
ATOM 718 C CA . ASN A 1 93 ? -6.577 6.277 -6.311 1.00 78.94 93 ASN A CA 1
ATOM 719 C C . ASN A 1 93 ? -5.854 5.089 -6.939 1.00 78.94 93 ASN A C 1
ATOM 721 O O . ASN A 1 93 ? -4.628 5.093 -6.942 1.00 78.94 93 ASN A O 1
ATOM 725 N N . ALA A 1 94 ? -6.577 4.113 -7.481 1.00 80.88 94 ALA A N 1
ATOM 726 C CA . ALA A 1 94 ? -5.973 3.106 -8.342 1.00 80.88 94 ALA A CA 1
ATOM 727 C C . ALA A 1 94 ? -5.308 3.758 -9.571 1.00 80.88 94 ALA A C 1
ATOM 729 O O . ALA A 1 94 ? -5.826 4.719 -10.154 1.00 80.88 94 ALA A O 1
ATOM 730 N N . CYS A 1 95 ? -4.127 3.265 -9.928 1.00 85.38 95 CYS A N 1
ATOM 731 C CA . CYS A 1 95 ? -3.459 3.542 -11.185 1.00 85.38 95 CYS A CA 1
ATOM 732 C C . CYS A 1 95 ? -4.126 2.713 -12.285 1.00 85.38 95 CYS A C 1
ATOM 734 O O . CYS A 1 95 ? -4.420 1.543 -12.088 1.00 85.38 95 CYS A O 1
ATOM 736 N N . GLU A 1 96 ? -4.387 3.335 -13.429 1.00 86.25 96 GLU A N 1
ATOM 737 C CA . GLU A 1 96 ? -4.977 2.664 -14.597 1.00 86.25 96 GLU A CA 1
ATOM 738 C C . GLU A 1 96 ? -3.905 2.084 -15.532 1.00 86.25 96 GLU A C 1
ATOM 740 O O . GLU A 1 96 ? -4.201 1.415 -16.515 1.00 86.25 96 GLU A O 1
ATOM 745 N N . TYR A 1 97 ? -2.641 2.377 -15.249 1.00 88.88 97 TYR A N 1
ATOM 746 C CA . TYR A 1 97 ? -1.517 2.014 -16.088 1.00 88.88 97 TYR A CA 1
ATOM 747 C C . TYR A 1 97 ? -0.628 1.019 -15.361 1.00 88.88 97 TYR A C 1
ATOM 749 O O . TYR A 1 97 ? -0.441 1.126 -14.153 1.00 88.88 97 TYR A O 1
ATOM 757 N N . ASP A 1 98 ? 0.010 0.147 -16.127 1.00 88.56 98 ASP A N 1
ATOM 758 C CA . ASP A 1 98 ? 1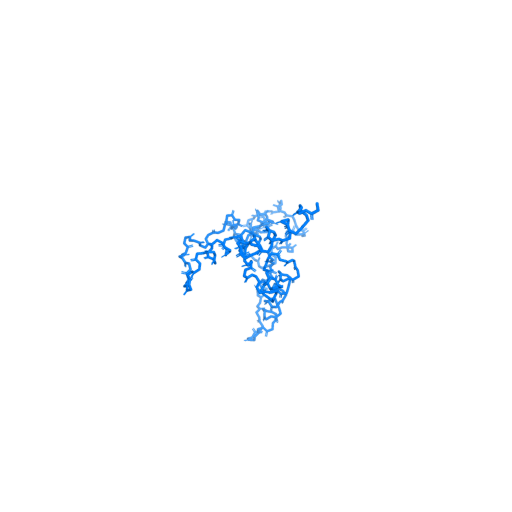.062 -0.733 -15.640 1.00 88.56 98 ASP A CA 1
ATOM 759 C C . ASP A 1 98 ? 2.407 -0.351 -16.264 1.00 88.56 98 ASP A C 1
ATOM 761 O O . ASP A 1 98 ? 2.482 0.252 -17.343 1.00 88.56 98 ASP A O 1
ATOM 765 N N . ASP A 1 99 ? 3.481 -0.701 -15.565 1.00 90.69 99 ASP A N 1
ATOM 766 C CA . ASP A 1 99 ? 4.833 -0.653 -16.106 1.00 90.69 99 ASP A CA 1
ATOM 767 C C . ASP A 1 99 ? 5.178 -2.016 -16.710 1.00 90.69 99 ASP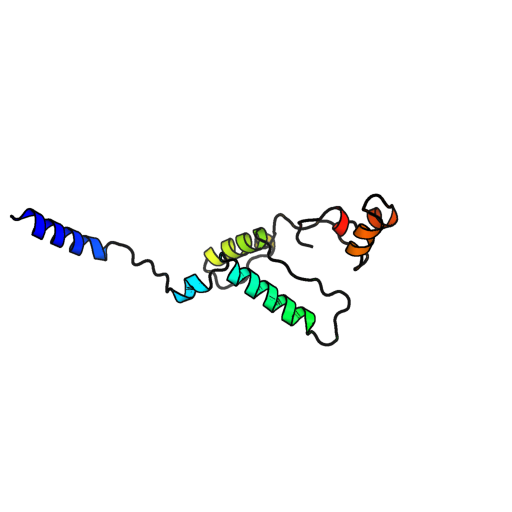 A C 1
ATOM 769 O O . ASP A 1 99 ? 5.038 -3.052 -16.062 1.00 90.69 99 ASP A O 1
ATOM 773 N N . MET A 1 100 ? 5.675 -2.019 -17.947 1.00 93.31 100 MET A N 1
ATOM 774 C CA . MET A 1 100 ? 6.093 -3.245 -18.631 1.00 93.31 100 MET A CA 1
ATOM 775 C C . MET A 1 100 ? 7.404 -3.803 -18.059 1.00 93.31 100 MET A C 1
ATOM 777 O O . MET A 1 100 ? 7.682 -4.995 -18.182 1.00 93.31 100 MET A O 1
ATOM 781 N N . TYR A 1 101 ? 8.205 -2.948 -17.416 1.00 90.25 101 TYR A N 1
ATOM 782 C CA . TYR A 1 101 ? 9.478 -3.317 -16.804 1.00 90.25 101 TYR A CA 1
ATOM 783 C C . TYR A 1 101 ? 9.523 -2.937 -15.324 1.00 90.25 101 TYR A C 1
ATOM 785 O O . TYR A 1 101 ? 9.140 -1.840 -14.923 1.00 90.25 101 TYR A O 1
ATOM 793 N N . SER A 1 102 ? 10.083 -3.816 -14.493 1.00 88.12 102 SER A N 1
ATOM 794 C CA . SER A 1 102 ? 10.194 -3.587 -13.045 1.00 88.12 102 SER A CA 1
ATOM 795 C C . SER A 1 102 ? 11.144 -2.444 -12.669 1.00 88.12 102 SER A C 1
ATOM 797 O O . SER A 1 102 ? 11.014 -1.869 -11.591 1.00 88.12 102 SER A O 1
ATOM 799 N N . ASN A 1 103 ? 12.097 -2.098 -13.540 1.00 90.19 103 ASN A N 1
ATOM 800 C CA . ASN A 1 103 ? 13.039 -0.990 -13.350 1.00 90.19 103 ASN A CA 1
ATOM 801 C C . ASN A 1 103 ? 12.531 0.341 -13.938 1.00 90.19 103 ASN A C 1
ATOM 803 O O . ASN A 1 103 ? 13.299 1.293 -14.066 1.00 90.19 103 ASN A O 1
ATOM 807 N N . CYS A 1 104 ? 11.245 0.446 -14.282 1.00 92.19 104 CYS A N 1
ATOM 808 C CA . CYS A 1 104 ? 10.662 1.657 -14.862 1.00 92.19 104 CYS A CA 1
ATOM 809 C C . CYS A 1 104 ? 10.830 2.914 -13.998 1.00 92.19 104 CYS A C 1
ATOM 811 O O . CYS A 1 104 ? 10.932 4.026 -14.520 1.00 92.19 104 CYS A O 1
ATOM 813 N N . LYS A 1 105 ? 10.949 2.752 -12.678 1.00 90.69 105 LYS A N 1
ATOM 814 C CA . LYS A 1 105 ? 11.290 3.847 -11.764 1.00 90.69 105 LYS A CA 1
ATOM 815 C C . LYS A 1 105 ? 12.706 4.392 -11.996 1.00 90.69 105 LYS A C 1
ATOM 817 O O . LYS A 1 105 ? 12.899 5.610 -11.991 1.00 90.69 105 LYS A O 1
ATOM 822 N N . ASP A 1 106 ? 13.673 3.510 -12.231 1.00 93.25 106 ASP A N 1
ATOM 823 C CA . ASP A 1 106 ? 15.065 3.881 -12.498 1.00 93.25 106 ASP A CA 1
ATOM 824 C C . ASP A 1 106 ? 15.191 4.478 -13.901 1.00 93.25 106 ASP A C 1
ATOM 826 O O . ASP A 1 106 ? 15.770 5.550 -14.067 1.00 93.25 106 ASP A O 1
ATOM 830 N N . LEU A 1 107 ? 14.540 3.858 -14.891 1.00 94.88 107 LEU A N 1
ATOM 831 C CA . LEU A 1 107 ? 14.476 4.359 -16.267 1.00 94.88 107 LEU A CA 1
ATOM 832 C C . LEU A 1 107 ? 13.859 5.759 -16.339 1.00 94.88 107 LEU A C 1
ATOM 834 O O . LEU A 1 107 ? 14.412 6.641 -16.990 1.00 94.88 107 LEU A O 1
ATOM 838 N N . LYS A 1 108 ? 12.761 6.006 -15.614 1.00 94.94 108 LYS A N 1
ATOM 839 C CA . LYS A 1 108 ? 12.181 7.348 -15.474 1.00 94.94 108 LYS A CA 1
ATOM 840 C C . LYS A 1 108 ? 13.174 8.340 -14.875 1.00 94.94 108 LYS A C 1
ATOM 842 O O . LYS A 1 108 ? 13.187 9.495 -15.284 1.00 94.94 108 LYS A O 1
ATOM 847 N N . SER A 1 109 ? 13.975 7.919 -13.903 1.00 94.25 109 SER A N 1
ATOM 848 C CA . SER A 1 109 ? 14.934 8.805 -13.236 1.00 94.25 109 SER A CA 1
ATOM 849 C C . SER A 1 109 ? 16.113 9.156 -14.148 1.00 94.25 109 SER A C 1
ATOM 851 O O . SER A 1 109 ? 16.597 10.281 -14.106 1.00 94.25 109 SER A O 1
ATOM 853 N N . GLN A 1 110 ? 16.542 8.219 -14.997 1.00 96.00 110 GLN A N 1
ATOM 854 C CA . GLN A 1 110 ? 17.664 8.403 -15.921 1.00 96.00 110 GLN A CA 1
ATOM 855 C C . GLN A 1 110 ? 17.272 9.111 -17.224 1.00 96.00 110 GLN A C 1
ATOM 857 O O . GLN A 1 110 ? 18.005 9.972 -17.697 1.00 96.00 110 GLN A O 1
ATOM 862 N N . LEU A 1 111 ? 16.128 8.751 -17.814 1.00 95.81 111 LEU A N 1
ATOM 863 C CA . LEU A 1 111 ? 15.729 9.182 -19.161 1.00 95.81 111 LEU A CA 1
ATOM 864 C C . LEU A 1 111 ? 14.532 10.139 -19.171 1.00 95.81 111 LEU A C 1
ATOM 866 O O . LEU A 1 111 ? 14.222 10.713 -20.215 1.00 95.81 111 LEU A O 1
ATOM 870 N N . SER A 1 112 ? 13.874 10.347 -18.025 1.00 94.94 112 SER A N 1
ATOM 871 C CA . SER A 1 112 ? 12.612 11.088 -17.881 1.00 94.94 112 SER A CA 1
ATOM 872 C C . SER A 1 112 ? 11.424 10.462 -18.631 1.00 94.94 112 SER A C 1
ATOM 874 O O . SER A 1 112 ? 11.563 9.561 -19.452 1.00 94.94 112 SER A O 1
ATOM 876 N N . CYS A 1 113 ? 10.219 10.969 -18.365 1.00 95.62 113 CYS A N 1
ATOM 877 C CA . CYS A 1 113 ? 9.001 10.563 -19.078 1.00 95.62 113 CYS A CA 1
ATOM 878 C C . CYS A 1 113 ? 8.870 11.173 -20.483 1.00 95.62 113 CYS A C 1
ATOM 880 O O . CYS A 1 113 ? 7.913 10.862 -21.188 1.00 95.62 113 CYS A O 1
ATOM 882 N N . GLY A 1 114 ? 9.798 12.055 -20.875 1.00 95.19 114 GLY A N 1
ATOM 883 C CA . GLY A 1 114 ? 9.862 12.600 -22.231 1.00 95.19 114 GLY A CA 1
ATOM 884 C C . GLY A 1 114 ? 10.490 11.636 -23.238 1.00 95.19 114 GLY A C 1
ATOM 885 O O . GLY A 1 114 ? 10.241 11.768 -24.428 1.00 95.19 114 GLY A O 1
ATOM 886 N N . ASN A 1 115 ? 11.274 10.659 -22.774 1.00 97.12 115 ASN A N 1
ATOM 887 C CA . ASN A 1 115 ? 11.889 9.652 -23.630 1.00 97.12 115 ASN A CA 1
ATOM 888 C C . ASN A 1 115 ? 10.842 8.650 -24.148 1.00 97.12 115 ASN A C 1
ATOM 890 O O . ASN A 1 115 ? 10.092 8.084 -23.352 1.00 97.12 115 ASN A O 1
ATOM 894 N N . ASP A 1 116 ? 10.822 8.387 -25.458 1.00 97.00 116 ASP A N 1
ATOM 895 C CA . ASP A 1 116 ? 9.804 7.542 -26.104 1.00 97.00 116 ASP A CA 1
ATOM 896 C C . ASP A 1 116 ? 9.736 6.120 -25.537 1.00 97.00 116 ASP A C 1
ATOM 898 O O . ASP A 1 116 ? 8.644 5.566 -25.363 1.00 97.00 116 ASP A O 1
ATOM 902 N N . PHE A 1 117 ? 10.889 5.541 -25.185 1.00 95.94 117 PHE A N 1
ATOM 903 C CA . PHE A 1 117 ? 10.945 4.215 -24.580 1.00 95.94 117 PHE A CA 1
ATOM 904 C C . PHE A 1 117 ? 10.279 4.213 -23.199 1.00 95.94 117 PHE A C 1
ATOM 906 O O . PHE A 1 117 ? 9.421 3.368 -22.936 1.00 95.94 117 PHE A O 1
ATOM 913 N N . VAL A 1 118 ? 10.612 5.177 -22.336 1.00 96.00 118 VAL A N 1
ATOM 914 C CA . VAL A 1 118 ? 10.016 5.294 -20.992 1.00 96.00 118 VAL A CA 1
ATOM 915 C C . VAL A 1 118 ? 8.536 5.655 -21.077 1.00 96.00 118 VAL A C 1
ATOM 917 O O . VAL A 1 118 ? 7.710 5.048 -20.404 1.00 96.00 118 VAL A O 1
ATOM 920 N N . LYS A 1 119 ? 8.166 6.595 -21.944 1.00 95.31 119 LYS A N 1
ATOM 921 C CA . LYS A 1 119 ? 6.778 7.019 -22.142 1.00 95.31 119 LYS A CA 1
ATOM 922 C C . LYS A 1 119 ? 5.870 5.859 -22.559 1.00 95.31 119 LYS A C 1
ATOM 924 O O . LYS A 1 119 ? 4.729 5.777 -22.107 1.00 95.31 119 LYS A O 1
ATOM 929 N N . THR A 1 120 ? 6.378 4.960 -23.401 1.00 95.19 120 THR A N 1
ATOM 930 C CA . THR A 1 120 ? 5.611 3.826 -23.934 1.00 95.19 120 THR A CA 1
ATOM 931 C C . THR A 1 120 ? 5.561 2.651 -22.963 1.00 95.19 120 THR A C 1
ATOM 933 O O . THR A 1 120 ? 4.502 2.050 -22.793 1.00 95.19 120 THR A O 1
ATOM 936 N N . ASN A 1 121 ? 6.683 2.331 -22.314 1.00 94.94 121 ASN A N 1
ATOM 937 C CA . ASN A 1 121 ? 6.823 1.096 -21.538 1.00 94.94 121 ASN A CA 1
ATOM 938 C C . ASN A 1 121 ? 6.699 1.292 -20.019 1.00 94.94 121 ASN A C 1
ATOM 940 O O . ASN A 1 121 ? 6.512 0.317 -19.300 1.00 94.94 121 ASN A O 1
ATOM 944 N N . CYS A 1 122 ? 6.784 2.528 -19.525 1.00 94.69 122 CYS A N 1
ATOM 945 C CA . CYS A 1 122 ? 6.766 2.871 -18.101 1.00 94.69 122 CYS A CA 1
ATOM 946 C C . CYS A 1 122 ? 5.611 3.827 -17.764 1.00 94.69 122 CYS A C 1
ATOM 948 O O . CYS A 1 122 ? 5.787 4.897 -17.164 1.00 94.69 122 CYS A O 1
ATOM 950 N N . LYS A 1 123 ? 4.407 3.465 -18.224 1.00 94.31 123 LYS A N 1
ATOM 951 C CA . LYS A 1 123 ? 3.214 4.315 -18.144 1.00 94.31 123 LYS A CA 1
ATOM 952 C C . LYS A 1 123 ? 2.777 4.558 -16.703 1.00 94.31 123 LYS A C 1
ATOM 954 O O . LYS A 1 123 ? 2.365 5.680 -16.399 1.00 94.31 123 LYS A O 1
ATOM 959 N N . ALA A 1 124 ? 2.882 3.565 -15.820 1.00 92.06 124 ALA A N 1
ATOM 960 C CA . ALA A 1 124 ? 2.549 3.732 -14.409 1.00 92.06 124 ALA A CA 1
ATOM 961 C C . ALA A 1 124 ? 3.556 4.666 -13.731 1.00 92.06 124 ALA A C 1
ATOM 963 O O . ALA A 1 124 ? 3.162 5.675 -13.138 1.00 92.06 124 ALA A O 1
ATOM 964 N N . ALA A 1 125 ? 4.860 4.425 -13.902 1.00 90.88 125 ALA A N 1
ATOM 965 C CA . ALA A 1 125 ? 5.906 5.285 -13.354 1.00 90.88 125 ALA A CA 1
ATOM 966 C C . ALA A 1 125 ? 5.704 6.752 -13.762 1.00 90.88 125 ALA A C 1
ATOM 968 O O . ALA A 1 125 ? 5.903 7.663 -12.948 1.00 90.88 125 ALA A O 1
ATOM 969 N N . CYS A 1 126 ? 5.274 7.004 -14.999 1.00 92.50 126 CYS A N 1
ATOM 970 C CA . CYS A 1 126 ? 5.046 8.351 -15.504 1.00 92.50 126 CYS A CA 1
ATOM 971 C C . CYS A 1 126 ? 3.723 8.980 -15.051 1.00 92.50 126 CYS A C 1
ATOM 973 O O . CYS A 1 126 ? 3.732 10.131 -14.615 1.00 92.50 126 CYS A O 1
ATOM 975 N N . ASN A 1 127 ? 2.614 8.240 -15.063 1.00 90.69 127 ASN A N 1
ATOM 976 C CA . ASN A 1 127 ? 1.274 8.810 -14.871 1.00 90.69 127 ASN A CA 1
ATOM 977 C C . ASN A 1 127 ? 0.686 8.601 -13.464 1.00 90.69 127 ASN A C 1
ATOM 979 O O . ASN A 1 127 ? -0.360 9.165 -13.135 1.00 90.69 127 ASN A O 1
ATOM 983 N N . CYS A 1 128 ? 1.342 7.815 -12.607 1.00 88.19 128 CYS A N 1
ATOM 984 C CA . CYS A 1 128 ? 0.762 7.334 -11.350 1.00 88.19 128 CYS A CA 1
ATOM 985 C C . CYS A 1 128 ? 1.580 7.668 -10.105 1.00 88.19 128 CYS A C 1
ATOM 987 O O . CYS A 1 128 ? 1.508 6.956 -9.110 1.00 88.19 128 CYS A O 1
ATOM 989 N N . SER A 1 129 ? 2.298 8.795 -10.103 1.00 70.44 129 SER A N 1
ATOM 990 C CA . SER A 1 129 ? 3.284 9.150 -9.062 1.00 70.44 129 SER A CA 1
ATOM 991 C C . SER A 1 129 ? 2.753 9.241 -7.608 1.00 70.44 129 SER A C 1
ATOM 993 O O . SER A 1 129 ? 3.545 9.522 -6.714 1.00 70.44 129 SER A O 1
ATOM 995 N N . LYS A 1 130 ? 1.455 9.000 -7.346 1.00 69.12 130 LYS A N 1
ATOM 996 C CA . LYS A 1 130 ? 0.807 8.910 -6.015 1.00 69.12 130 LYS A CA 1
ATOM 997 C C . LYS A 1 130 ? -0.439 7.995 -6.010 1.00 69.12 130 LYS A C 1
ATOM 999 O O . LYS A 1 130 ? -1.398 8.255 -5.281 1.00 69.12 130 LYS A O 1
ATOM 1004 N N . LYS A 1 131 ? -0.481 6.994 -6.890 1.00 78.75 131 LYS A N 1
ATOM 1005 C CA . LYS A 1 131 ? -1.6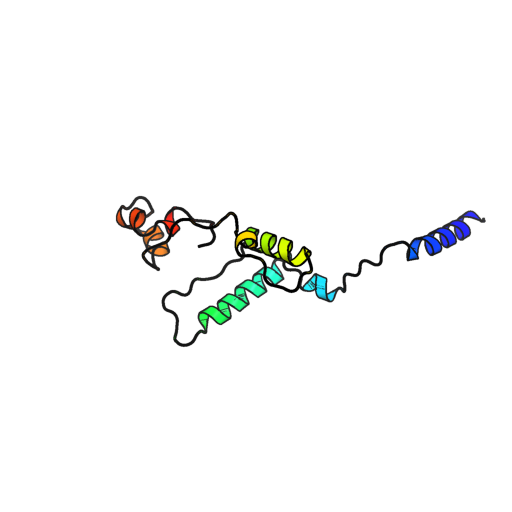17 6.073 -7.036 1.00 78.75 131 LYS A CA 1
ATOM 1006 C C . LYS A 1 131 ? -1.238 4.669 -6.551 1.00 78.75 131 LYS A C 1
ATOM 1008 O O . LYS A 1 131 ? -0.063 4.315 -6.565 1.00 78.75 131 LYS A O 1
ATOM 1013 N N . ILE A 1 132 ? -2.232 3.907 -6.102 1.00 68.94 132 ILE A N 1
ATOM 1014 C CA . ILE A 1 132 ? -2.092 2.483 -5.783 1.00 68.94 132 ILE A CA 1
ATOM 1015 C C . ILE A 1 132 ? -1.872 1.754 -7.108 1.00 68.94 132 ILE A C 1
ATOM 1017 O O . ILE A 1 132 ? -2.680 1.917 -8.020 1.00 68.94 132 ILE A O 1
ATOM 1021 N N . TYR A 1 133 ? -0.775 1.015 -7.209 1.00 62.41 133 TYR A N 1
ATOM 1022 C CA . TYR A 1 133 ? -0.374 0.209 -8.359 1.00 62.41 133 TYR A CA 1
ATOM 1023 C C . TYR A 1 133 ? -0.243 -1.249 -7.912 1.00 62.41 133 TYR A C 1
ATOM 1025 O O . TYR A 1 133 ? 0.075 -1.459 -6.713 1.00 62.41 133 TYR A O 1
#

Secondary structure (DSSP, 8-state):
--HHHHHHHHHHHHGGGS------HHHHHT-TTSHHHHHHHHHHHHHHHHT-SSPPSS-PPP---HHHHHHHHHHHTTT--SPPPSGGG--TTB-S--BSSTTHHHHHHHH-TTSHHHHHHBHHHHH-TTSB-

Sequence (133 aa):
MALFPALLFLAAVLLPFFPANGQKPGFAAMATGRREVQSEIVNKHNEVRRSVSPPARNMLKMQWDSKAAANAQRWANKCVLKHSSSEDRKVANACEYDDMYSNCKDLKSQLSCGNDFVKTNCKAACNCSKKIY

InterPro domains:
  IPR003582 ShKT domain [PS51670] (95-128)
  IPR013871 Cysteine-rich secretory protein [PF08562] (91-133)
  IPR014044 CAP domain [PF00188] (42-89)
  IPR014044 CAP domain [SM00198] (36-124)
  IPR035940 CAP superfamily [G3DSA:3.40.33.10] (20-95)
  IPR035940 CAP superfamily [SSF55797] (2-85)
  IPR042076 Crisp-like domain [G3DSA:1.10.10.740] (96-132)

Organism: Myotis brandtii (NCBI:txid109478)

pLDDT: mean 87.91, std 11.77, range [55.06, 98.5]

Foldseek 3Di:
DVPVVVVVVVCVVCVVVPPPPPPPVVVVVCDCVDPVNQCVVQVVVQVVQCPDPPGDPQRDRDDDDPQQVVLVVVVVVVVDPDDDDPVSRDGPQADPDDAQDSCLLVVCVVPNCVDPVSVVRVVCNHPRVPGDD

Radius of gyration: 25.09 Å; chains: 1; bounding box: 46×45×80 Å